Protein AF-A0AAD7Q1U9-F1 (afdb_monomer_lite)

pLDDT: mean 79.54, std 8.1, range [38.34, 87.81]

Structure (mmCIF, N/CA/C/O backbone):
data_AF-A0AAD7Q1U9-F1
#
_entry.id   AF-A0AAD7Q1U9-F1
#
loop_
_atom_site.group_PDB
_atom_site.id
_atom_site.type_symbol
_atom_site.label_atom_id
_atom_site.label_alt_id
_atom_site.label_comp_id
_atom_site.label_asym_id
_atom_site.label_entity_id
_atom_site.label_seq_id
_atom_site.pdbx_PDB_ins_code
_atom_site.Cartn_x
_atom_site.Cartn_y
_atom_site.Cartn_z
_atom_site.occupancy
_atom_site.B_iso_or_equiv
_atom_site.auth_seq_id
_atom_site.auth_comp_id
_atom_site.auth_asym_id
_atom_site.auth_atom_id
_atom_site.pdbx_PDB_model_num
ATOM 1 N N . MET A 1 1 ? 8.732 -24.884 -22.564 1.00 64.25 1 MET A N 1
ATOM 2 C CA . MET A 1 1 ? 9.106 -23.725 -23.400 1.00 64.25 1 MET A CA 1
ATOM 3 C C . MET A 1 1 ? 10.616 -23.606 -23.600 1.00 64.25 1 MET A C 1
ATOM 5 O O . MET A 1 1 ? 11.002 -23.143 -24.655 1.00 64.25 1 MET A O 1
ATOM 9 N N . PHE A 1 2 ? 11.469 -24.109 -22.695 1.00 71.56 2 PHE A N 1
ATOM 10 C CA . PHE A 1 2 ? 12.925 -24.103 -22.901 1.00 71.56 2 PHE A CA 1
ATOM 11 C C . PHE A 1 2 ? 13.522 -25.464 -22.507 1.00 71.56 2 PHE A C 1
ATOM 13 O O . PHE A 1 2 ? 13.389 -25.871 -21.358 1.00 71.56 2 PHE A O 1
ATOM 20 N N . LYS A 1 3 ? 14.099 -26.204 -23.468 1.00 76.62 3 LYS A N 1
ATOM 21 C CA . LYS A 1 3 ? 14.786 -27.499 -23.234 1.00 76.62 3 LYS A CA 1
ATOM 22 C C . LYS A 1 3 ? 16.318 -27.401 -23.344 1.00 76.62 3 LYS A C 1
ATOM 24 O O . LYS A 1 3 ? 16.996 -28.290 -22.848 1.00 76.62 3 LYS A O 1
ATOM 29 N N . LYS A 1 4 ? 16.851 -26.360 -23.998 1.00 82.44 4 LYS A N 1
ATOM 30 C CA . LYS A 1 4 ? 18.291 -26.129 -24.228 1.00 82.44 4 LYS A CA 1
ATOM 31 C C . LYS A 1 4 ? 18.629 -24.626 -24.256 1.00 82.44 4 LYS A C 1
ATOM 33 O O . LYS A 1 4 ? 19.231 -24.160 -25.209 1.00 82.44 4 LYS A O 1
ATOM 38 N N . PHE A 1 5 ? 18.187 -23.870 -23.253 1.00 85.12 5 PHE A N 1
ATOM 39 C CA . PHE A 1 5 ? 18.526 -22.446 -23.165 1.00 85.12 5 PHE A CA 1
ATOM 40 C C . PHE A 1 5 ? 19.986 -22.282 -22.711 1.00 85.12 5 PHE A C 1
ATOM 42 O O . PHE A 1 5 ? 20.346 -22.813 -21.658 1.00 85.12 5 PHE A O 1
ATOM 49 N N . SER A 1 6 ? 20.810 -21.598 -23.513 1.00 83.00 6 SER A N 1
ATOM 50 C CA . SER A 1 6 ? 22.215 -21.252 -23.217 1.00 83.00 6 SER A CA 1
ATOM 51 C C . SER A 1 6 ? 22.380 -19.734 -23.147 1.00 83.00 6 SER A C 1
ATOM 53 O O . SER A 1 6 ? 21.609 -18.997 -23.759 1.00 83.00 6 SER A O 1
ATOM 55 N N . SER A 1 7 ? 23.409 -19.254 -22.446 1.00 79.88 7 SER A N 1
ATOM 56 C CA . SER A 1 7 ? 23.737 -17.823 -22.347 1.00 79.88 7 SER A CA 1
ATOM 57 C C . SER A 1 7 ? 23.967 -17.161 -23.712 1.00 79.88 7 SER A C 1
ATOM 59 O O . SER A 1 7 ? 23.735 -15.964 -23.850 1.00 79.88 7 SER A O 1
ATOM 61 N N . ASP A 1 8 ? 24.358 -17.940 -24.725 1.00 83.94 8 ASP A N 1
ATOM 62 C CA . ASP A 1 8 ? 24.568 -17.472 -26.103 1.00 83.94 8 ASP A CA 1
ATOM 63 C C . ASP A 1 8 ? 23.263 -17.030 -26.794 1.00 83.94 8 ASP A C 1
ATOM 65 O O . ASP A 1 8 ? 23.297 -16.310 -27.789 1.00 83.94 8 ASP A O 1
ATOM 69 N N . GLU A 1 9 ? 22.101 -17.432 -26.265 1.00 84.31 9 GLU A N 1
ATOM 70 C CA . GLU A 1 9 ? 20.782 -17.033 -26.775 1.00 84.31 9 GLU A CA 1
ATOM 71 C C . GLU A 1 9 ? 20.305 -15.678 -26.203 1.00 84.31 9 GLU A C 1
ATOM 73 O O . GLU A 1 9 ? 19.235 -15.185 -26.574 1.00 84.31 9 GLU A O 1
ATOM 78 N N . VAL A 1 10 ? 21.081 -15.046 -25.310 1.00 85.56 10 VAL A N 1
ATOM 79 C CA . VAL A 1 10 ? 20.763 -13.731 -24.730 1.00 85.56 10 VAL A CA 1
ATOM 80 C C . VAL A 1 10 ? 21.293 -12.619 -25.636 1.00 85.56 10 VAL A C 1
ATOM 82 O O . VAL A 1 10 ? 22.479 -12.309 -25.644 1.00 85.56 10 VAL A O 1
ATOM 85 N N . SER A 1 11 ? 20.395 -11.971 -26.380 1.00 86.56 11 SER A N 1
ATOM 86 C CA . SER A 1 11 ? 20.761 -10.892 -27.310 1.00 86.56 11 SER A CA 1
ATOM 87 C C . SER A 1 11 ? 21.179 -9.590 -26.619 1.00 86.56 11 SER A C 1
ATOM 89 O O . SER A 1 11 ? 22.047 -8.879 -27.121 1.00 86.56 11 SER A O 1
ATOM 91 N N . ALA A 1 12 ? 20.558 -9.252 -25.487 1.00 84.62 12 ALA A N 1
ATOM 92 C CA . ALA A 1 12 ? 20.882 -8.064 -24.706 1.00 84.62 12 ALA A CA 1
ATOM 93 C C . ALA A 1 12 ? 20.336 -8.171 -23.278 1.00 84.62 12 ALA A C 1
ATOM 95 O O . ALA A 1 12 ? 19.267 -8.738 -23.043 1.00 84.62 12 ALA A O 1
ATOM 96 N N . GLN A 1 13 ? 21.030 -7.536 -22.336 1.00 83.06 13 GLN A N 1
ATOM 97 C CA . GLN A 1 13 ? 20.557 -7.337 -20.971 1.00 83.06 13 GLN A CA 1
ATOM 98 C C . GLN A 1 13 ? 20.510 -5.838 -20.675 1.00 83.06 13 GLN A C 1
ATOM 100 O O . GLN A 1 13 ? 21.539 -5.197 -20.485 1.00 83.06 13 GLN A O 1
ATOM 105 N N . ASN A 1 14 ? 19.302 -5.279 -20.624 1.00 87.00 14 ASN A N 1
ATOM 106 C CA . ASN A 1 14 ? 19.096 -3.861 -20.345 1.00 87.00 14 ASN A CA 1
ATOM 107 C C . ASN A 1 14 ? 18.545 -3.665 -18.932 1.00 87.00 14 ASN A C 1
ATOM 109 O O . ASN A 1 14 ? 17.620 -4.363 -18.513 1.00 87.00 14 ASN A O 1
ATOM 113 N N . GLN A 1 15 ? 19.074 -2.672 -18.212 1.00 84.75 15 GLN A N 1
ATOM 114 C CA . GLN A 1 15 ? 18.516 -2.264 -16.926 1.00 84.75 15 GLN A CA 1
ATOM 115 C C . GLN A 1 15 ? 17.222 -1.477 -17.143 1.00 84.75 15 GLN A C 1
ATOM 117 O O . GLN A 1 15 ? 17.187 -0.454 -17.833 1.00 84.75 15 GLN A O 1
ATOM 122 N N . VAL A 1 16 ? 16.140 -1.958 -16.539 1.00 87.75 16 VAL A N 1
ATOM 123 C CA . VAL A 1 16 ? 14.867 -1.240 -16.529 1.00 87.75 16 VAL A CA 1
ATOM 124 C C . VAL A 1 16 ? 14.961 -0.024 -15.614 1.00 87.75 16 VAL A C 1
ATOM 126 O O . VAL A 1 16 ? 15.440 -0.101 -14.487 1.00 87.75 16 VAL A O 1
ATOM 129 N N . LYS A 1 17 ? 14.465 1.119 -16.096 1.00 87.81 17 LYS A N 1
ATOM 130 C CA . LYS A 1 17 ? 14.317 2.323 -15.271 1.00 87.81 17 LYS A CA 1
ATOM 131 C C . LYS A 1 17 ? 13.274 2.085 -14.174 1.00 87.81 17 LYS A C 1
ATOM 133 O O . LYS A 1 17 ? 12.307 1.350 -14.386 1.00 87.81 17 LYS A O 1
ATOM 138 N N . ALA A 1 18 ? 13.400 2.796 -13.054 1.00 82.31 18 ALA A N 1
ATOM 139 C CA . ALA A 1 18 ? 12.513 2.654 -11.894 1.00 82.31 18 ALA A CA 1
ATOM 140 C C . ALA A 1 18 ? 11.012 2.772 -12.238 1.00 82.31 18 ALA A C 1
ATOM 142 O O . ALA A 1 18 ? 10.194 2.018 -11.722 1.00 82.31 18 ALA A O 1
ATOM 143 N N . SER A 1 19 ? 10.622 3.666 -13.156 1.00 82.81 19 SER A N 1
ATOM 144 C CA . SER A 1 19 ? 9.219 3.808 -13.582 1.00 82.81 19 SER A CA 1
ATOM 145 C C . SER A 1 19 ? 8.675 2.572 -14.307 1.00 82.81 19 SER A C 1
ATOM 147 O O . SER A 1 19 ? 7.507 2.218 -14.142 1.00 82.81 19 SER A O 1
ATOM 149 N N . VAL A 1 20 ? 9.522 1.893 -15.084 1.00 87.31 20 VAL A N 1
ATOM 150 C CA . VAL A 1 20 ? 9.170 0.661 -15.801 1.00 87.31 20 VAL A CA 1
ATOM 151 C C . VAL A 1 20 ? 9.068 -0.496 -14.813 1.00 87.31 20 VAL A C 1
ATOM 153 O O . VAL A 1 20 ? 8.087 -1.233 -14.845 1.00 87.31 20 VAL A O 1
ATOM 156 N N . GLN A 1 21 ? 10.015 -0.596 -13.877 1.00 84.12 21 GLN A N 1
ATOM 157 C CA . GLN A 1 21 ? 9.966 -1.577 -12.792 1.00 84.12 21 GLN A CA 1
ATOM 158 C C . GLN A 1 21 ? 8.682 -1.439 -11.961 1.00 84.12 21 GLN A C 1
ATOM 160 O O . GLN A 1 21 ? 8.009 -2.437 -11.712 1.00 84.12 21 GLN A O 1
ATOM 165 N N . ARG A 1 22 ? 8.288 -0.205 -11.614 1.00 83.44 22 ARG A N 1
ATOM 166 C CA . ARG A 1 22 ? 7.035 0.076 -10.893 1.00 83.44 22 ARG A CA 1
ATOM 167 C C . ARG A 1 22 ? 5.805 -0.414 -11.661 1.00 83.44 22 ARG A C 1
ATOM 169 O O . ARG A 1 22 ? 4.955 -1.075 -11.074 1.00 83.44 22 ARG A O 1
ATOM 176 N N . ARG A 1 23 ? 5.725 -0.162 -12.974 1.00 83.94 23 ARG A N 1
ATOM 177 C CA . ARG A 1 23 ? 4.610 -0.651 -13.812 1.00 83.94 23 ARG A CA 1
ATOM 178 C C . ARG A 1 23 ? 4.566 -2.178 -13.900 1.00 83.94 23 ARG A C 1
ATOM 180 O O . ARG A 1 23 ? 3.479 -2.747 -13.881 1.00 83.94 23 ARG A O 1
ATOM 187 N N . ILE A 1 24 ? 5.723 -2.835 -13.988 1.00 86.44 24 ILE A N 1
ATOM 188 C CA . ILE A 1 24 ? 5.816 -4.304 -14.018 1.00 86.44 24 ILE A CA 1
ATOM 189 C C . ILE A 1 24 ? 5.365 -4.899 -12.678 1.00 86.44 24 ILE A C 1
ATOM 191 O O . ILE A 1 24 ? 4.588 -5.846 -12.654 1.00 86.44 24 ILE A O 1
ATOM 195 N N . GLN A 1 25 ? 5.793 -4.321 -11.555 1.00 81.44 25 GLN A N 1
ATOM 196 C CA . GLN A 1 25 ? 5.346 -4.763 -10.232 1.00 81.44 25 GLN A CA 1
ATOM 197 C C . GLN A 1 25 ? 3.832 -4.590 -10.062 1.00 81.44 25 GLN A C 1
ATOM 199 O O . GLN A 1 25 ? 3.162 -5.507 -9.592 1.00 81.44 25 GLN A O 1
ATOM 204 N N . GLN A 1 26 ? 3.275 -3.464 -10.520 1.00 79.62 26 GLN A N 1
ATOM 205 C CA . GLN A 1 26 ? 1.829 -3.234 -10.518 1.00 79.62 26 GLN A CA 1
ATOM 206 C C . GLN A 1 26 ? 1.070 -4.269 -11.360 1.00 79.62 26 GLN A C 1
ATOM 208 O O . GLN A 1 26 ? 0.036 -4.764 -10.920 1.00 79.62 26 GLN A O 1
ATOM 213 N N . SER A 1 27 ? 1.564 -4.626 -12.550 1.00 81.69 27 SER A N 1
ATOM 214 C CA . SER A 1 27 ? 0.875 -5.603 -13.402 1.00 81.69 27 SER A CA 1
ATOM 215 C C . SER A 1 27 ? 0.915 -7.019 -12.821 1.00 81.69 27 SER A C 1
ATOM 217 O O . SER A 1 27 ? -0.084 -7.736 -12.891 1.00 81.69 27 SER A O 1
ATOM 219 N N . ILE A 1 28 ? 2.035 -7.406 -12.204 1.00 82.38 28 ILE A N 1
ATOM 220 C CA . ILE A 1 28 ? 2.178 -8.693 -11.510 1.00 82.38 28 ILE A CA 1
ATOM 221 C C . ILE A 1 28 ? 1.220 -8.759 -10.322 1.00 82.38 28 ILE A C 1
ATOM 223 O O . ILE A 1 28 ? 0.504 -9.742 -10.169 1.00 82.38 28 ILE A O 1
ATOM 227 N N . ALA A 1 29 ? 1.147 -7.694 -9.533 1.00 77.06 29 ALA A N 1
ATOM 228 C CA . ALA A 1 29 ? 0.292 -7.613 -8.361 1.00 77.06 29 ALA A CA 1
ATOM 229 C C . ALA A 1 29 ? -1.209 -7.729 -8.640 1.00 77.06 29 ALA A C 1
ATOM 231 O O . ALA A 1 29 ? -1.934 -8.333 -7.854 1.00 77.06 29 ALA A O 1
ATOM 232 N N . VAL A 1 30 ? -1.685 -7.147 -9.746 1.00 74.25 30 VAL A N 1
ATOM 233 C CA . VAL A 1 30 ? -3.086 -7.306 -10.173 1.00 74.25 30 VAL A CA 1
ATOM 234 C C . VAL A 1 30 ? -3.382 -8.767 -10.513 1.00 74.25 30 VAL A C 1
ATOM 236 O O . VAL A 1 30 ? -4.491 -9.244 -10.282 1.00 74.25 30 VAL A O 1
ATOM 239 N N . ARG A 1 31 ? -2.396 -9.479 -11.068 1.00 78.31 31 ARG A N 1
ATOM 240 C CA . ARG A 1 31 ? -2.550 -10.864 -11.515 1.00 78.31 31 ARG A CA 1
ATOM 241 C C . ARG A 1 31 ? -2.392 -11.876 -10.382 1.00 78.31 31 ARG A C 1
ATOM 243 O O . ARG A 1 31 ? -3.108 -12.872 -10.373 1.00 78.31 31 ARG A O 1
ATOM 250 N N . ASP A 1 32 ? -1.476 -11.623 -9.455 1.00 80.06 32 ASP A N 1
ATOM 251 C CA . ASP A 1 32 ? -1.263 -12.425 -8.254 1.00 80.06 32 ASP A CA 1
ATOM 252 C C . ASP A 1 32 ? -1.138 -11.515 -7.016 1.00 80.06 32 ASP A C 1
ATOM 254 O O . ASP A 1 32 ? -0.052 -11.020 -6.684 1.00 80.06 32 ASP A O 1
ATOM 258 N N . PRO A 1 33 ? -2.258 -11.294 -6.306 1.00 68.88 33 PRO A N 1
ATOM 259 C CA . PRO A 1 33 ? -2.306 -10.412 -5.144 1.00 68.88 33 PRO A CA 1
ATOM 260 C C . PRO A 1 33 ? -1.501 -10.906 -3.937 1.00 68.88 33 PRO A C 1
ATOM 262 O O . PRO A 1 33 ? -1.359 -10.166 -2.962 1.00 68.88 33 PRO A O 1
ATOM 265 N N . ASN A 1 34 ? -1.019 -12.152 -3.944 1.00 77.94 34 ASN A N 1
ATOM 266 C CA . ASN A 1 34 ? -0.278 -12.722 -2.817 1.00 77.94 34 ASN A CA 1
ATOM 267 C C . ASN A 1 34 ? 1.223 -12.418 -2.869 1.00 77.94 34 ASN A C 1
ATOM 269 O O . ASN A 1 34 ? 1.914 -12.642 -1.880 1.00 77.94 34 ASN A O 1
ATOM 273 N N . ILE A 1 35 ? 1.716 -11.874 -3.983 1.00 80.12 35 ILE A N 1
ATOM 274 C CA . ILE A 1 35 ? 3.133 -11.527 -4.157 1.00 80.12 35 ILE A CA 1
ATOM 275 C C . ILE A 1 35 ? 3.501 -10.221 -3.429 1.00 80.12 35 ILE A C 1
ATOM 277 O O . ILE A 1 35 ? 4.669 -10.005 -3.111 1.00 80.12 35 ILE A O 1
ATOM 281 N N . MET A 1 36 ? 2.530 -9.346 -3.138 1.00 77.44 36 MET A N 1
ATOM 282 C CA . MET A 1 36 ? 2.782 -8.063 -2.470 1.00 77.44 36 MET A CA 1
ATOM 283 C C . MET A 1 36 ? 2.353 -8.045 -1.006 1.00 77.44 36 MET A C 1
ATOM 285 O O . MET A 1 36 ? 1.393 -8.702 -0.600 1.00 77.44 36 MET A O 1
ATOM 289 N N . LYS A 1 37 ? 3.037 -7.198 -0.230 1.00 82.75 37 LYS A N 1
ATOM 290 C CA . LYS A 1 37 ? 2.647 -6.849 1.136 1.00 82.75 37 LYS A CA 1
ATOM 291 C C . LYS A 1 37 ? 1.292 -6.138 1.123 1.00 82.75 37 LYS A C 1
ATOM 293 O O . LYS A 1 37 ? 1.033 -5.277 0.276 1.00 82.75 37 LYS A O 1
ATOM 298 N N . LYS A 1 38 ? 0.423 -6.528 2.052 1.00 83.25 38 LYS A N 1
ATOM 299 C CA . LYS A 1 38 ? -0.969 -6.081 2.123 1.00 83.25 38 LYS A CA 1
ATOM 300 C C . LYS A 1 38 ? -1.138 -5.104 3.279 1.00 83.25 38 LYS A C 1
ATOM 302 O O . LYS A 1 38 ? -0.709 -5.399 4.388 1.00 83.25 38 LYS A O 1
ATOM 307 N N . LEU A 1 39 ? -1.784 -3.972 3.020 1.00 85.06 39 LEU A N 1
ATOM 308 C CA . LEU A 1 39 ? -2.187 -3.001 4.037 1.00 85.06 39 LEU A CA 1
ATOM 309 C C . LEU A 1 39 ? -3.709 -2.872 4.044 1.00 85.06 39 LEU A C 1
ATOM 311 O O . LEU A 1 39 ? -4.340 -2.833 2.984 1.00 85.06 39 LEU A O 1
ATOM 315 N N . GLN A 1 40 ? -4.302 -2.784 5.228 1.00 85.44 40 GLN A N 1
ATOM 316 C CA . GLN A 1 40 ? -5.743 -2.618 5.387 1.00 85.44 40 GLN A CA 1
ATOM 317 C C . GLN A 1 40 ? -6.063 -1.193 5.825 1.00 85.44 40 GLN A C 1
ATOM 319 O O . GLN A 1 40 ? -5.439 -0.663 6.742 1.00 85.44 40 GLN A O 1
ATOM 324 N N . VAL A 1 41 ? -7.058 -0.597 5.173 1.00 83.44 41 VAL A N 1
ATOM 325 C CA . VAL A 1 41 ? -7.598 0.718 5.525 1.00 83.44 41 VAL A CA 1
ATOM 326 C C . VAL A 1 41 ? -8.921 0.586 6.265 1.00 83.44 41 VAL A C 1
ATOM 328 O O . VAL A 1 41 ? -9.672 -0.367 6.046 1.00 83.44 41 VAL A O 1
ATOM 331 N N . ASP A 1 42 ? -9.228 1.574 7.099 1.00 84.88 42 ASP A N 1
ATOM 332 C CA . ASP A 1 42 ? -10.517 1.660 7.782 1.00 84.88 42 ASP A CA 1
ATOM 333 C C . ASP A 1 42 ? -11.699 1.803 6.812 1.00 84.88 42 ASP A C 1
ATOM 335 O O . ASP A 1 42 ? -11.582 2.370 5.718 1.00 84.88 42 ASP A O 1
ATOM 339 N N . ARG A 1 43 ? -12.889 1.387 7.258 1.00 81.06 43 ARG A N 1
ATOM 340 C CA . ARG A 1 43 ? -14.145 1.542 6.509 1.00 81.06 43 ARG A CA 1
ATOM 341 C C . ARG A 1 43 ? -14.421 2.993 6.115 1.00 81.06 43 ARG A C 1
ATOM 343 O O . ARG A 1 43 ? -14.892 3.235 5.004 1.00 81.06 43 ARG A O 1
ATOM 350 N N . GLY A 1 44 ? -14.109 3.957 6.983 1.00 81.75 44 GLY A N 1
ATOM 351 C CA . GLY A 1 44 ? -14.304 5.381 6.690 1.00 81.75 44 GLY A CA 1
ATOM 352 C C . GLY A 1 44 ? -13.419 5.902 5.550 1.00 81.75 44 GLY A C 1
ATOM 353 O O . GLY A 1 44 ? -13.800 6.850 4.856 1.00 81.75 44 GLY A O 1
ATOM 354 N N . ALA A 1 45 ? -12.269 5.259 5.323 1.00 82.94 45 ALA A N 1
ATOM 355 C CA . ALA A 1 45 ? -11.288 5.651 4.316 1.00 82.94 45 ALA A CA 1
ATOM 356 C C . ALA A 1 45 ? -11.616 5.111 2.913 1.00 82.94 45 ALA A C 1
ATOM 358 O O . ALA A 1 45 ? -11.250 5.741 1.921 1.00 82.94 45 ALA A O 1
ATOM 359 N N . ILE A 1 46 ? -12.357 4.000 2.812 1.00 83.75 46 ILE A N 1
ATOM 360 C CA . ILE A 1 46 ? -12.679 3.299 1.551 1.00 83.75 46 ILE A CA 1
ATOM 361 C C . ILE A 1 46 ? -13.201 4.246 0.460 1.00 83.75 46 ILE A C 1
ATOM 363 O O . ILE A 1 46 ? -12.716 4.221 -0.672 1.00 83.75 46 ILE A O 1
ATOM 367 N N . LYS A 1 47 ? -14.152 5.125 0.801 1.00 84.50 47 LYS A N 1
ATOM 368 C CA . LYS A 1 47 ? -14.748 6.076 -0.155 1.00 84.50 47 LYS A CA 1
ATOM 369 C C . LYS A 1 47 ? -13.726 7.054 -0.743 1.00 84.50 47 LYS A C 1
ATOM 371 O O . LYS A 1 47 ? -13.840 7.440 -1.900 1.00 84.50 47 LYS A O 1
ATOM 376 N N . PHE A 1 48 ? -12.723 7.438 0.044 1.00 84.75 48 PHE A N 1
ATOM 377 C CA . PHE A 1 48 ? -11.679 8.367 -0.378 1.00 84.75 48 PHE A CA 1
ATOM 378 C C . PHE A 1 48 ? -10.628 7.666 -1.239 1.00 84.75 48 PHE A C 1
ATOM 380 O O . PHE A 1 48 ? -10.167 8.244 -2.219 1.00 84.75 48 PHE A O 1
ATOM 387 N N . VAL A 1 49 ? -10.313 6.402 -0.935 1.00 83.31 49 VAL A N 1
ATOM 388 C CA . VAL A 1 49 ? -9.422 5.575 -1.766 1.00 83.31 49 VAL A CA 1
ATOM 389 C C . VAL A 1 49 ? -10.011 5.372 -3.159 1.00 83.31 49 VAL A C 1
ATOM 391 O O . VAL A 1 49 ? -9.314 5.567 -4.151 1.00 83.31 49 VAL A O 1
ATOM 394 N N . LEU A 1 50 ? -11.309 5.061 -3.247 1.00 82.00 50 LEU A N 1
ATOM 395 C CA . LEU A 1 50 ? -12.016 4.943 -4.529 1.00 82.00 50 LEU A CA 1
ATOM 396 C C . LEU A 1 50 ? -12.073 6.263 -5.306 1.00 82.00 50 LEU A C 1
ATOM 398 O O . LEU A 1 50 ? -12.062 6.251 -6.532 1.00 82.00 50 LEU A O 1
ATOM 402 N N . ALA A 1 51 ? -12.085 7.397 -4.604 1.00 84.62 51 ALA A N 1
ATOM 403 C CA . ALA A 1 51 ? -11.986 8.721 -5.211 1.00 84.62 51 ALA A CA 1
ATOM 404 C C . ALA A 1 51 ? -10.553 9.082 -5.664 1.00 84.62 51 ALA A C 1
ATOM 406 O O . ALA A 1 51 ? -10.330 10.187 -6.155 1.00 84.62 51 ALA A O 1
ATOM 407 N N . GLY A 1 52 ? -9.577 8.181 -5.495 1.00 81.19 52 GLY A N 1
ATOM 408 C CA . GLY A 1 52 ? -8.177 8.405 -5.862 1.00 81.19 52 GLY A CA 1
ATOM 409 C C . GLY A 1 52 ? -7.401 9.270 -4.866 1.00 81.19 52 GLY A C 1
ATOM 410 O O . GLY A 1 52 ? -6.324 9.767 -5.198 1.00 81.19 52 GLY A O 1
ATOM 411 N N . ALA A 1 53 ? -7.926 9.478 -3.656 1.00 84.75 53 ALA A N 1
ATOM 412 C CA . ALA A 1 53 ? -7.226 10.231 -2.626 1.00 84.75 53 ALA A CA 1
ATOM 413 C C . ALA A 1 53 ? -6.047 9.426 -2.057 1.00 84.75 53 ALA A C 1
ATOM 415 O O . ALA A 1 53 ? -6.106 8.203 -1.910 1.00 84.75 53 ALA A O 1
ATOM 416 N N . ASN A 1 54 ? -4.982 10.131 -1.674 1.00 82.38 54 ASN A N 1
ATOM 417 C CA . ASN A 1 54 ? -3.885 9.519 -0.933 1.00 82.38 54 ASN A CA 1
ATOM 418 C C . ASN A 1 54 ? -4.365 9.087 0.457 1.00 82.38 54 ASN A C 1
ATOM 420 O O . ASN A 1 54 ? -5.124 9.800 1.115 1.00 82.38 54 ASN A O 1
ATOM 424 N N . ILE A 1 55 ? -3.875 7.943 0.926 1.00 8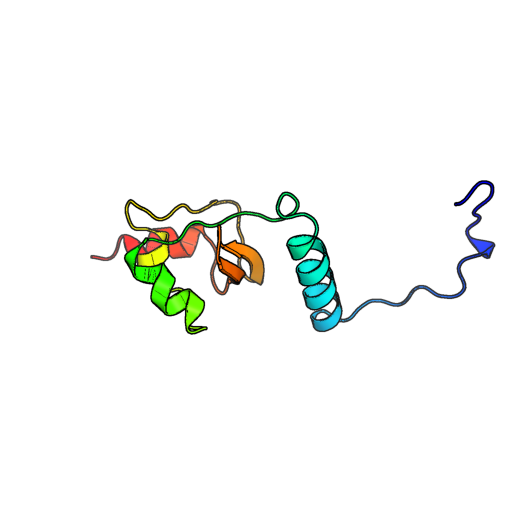0.62 55 ILE A N 1
ATOM 425 C CA . ILE A 1 55 ? -4.206 7.432 2.255 1.00 80.62 55 ILE A CA 1
ATOM 426 C C . ILE A 1 55 ? -3.273 8.058 3.283 1.00 80.62 55 ILE A C 1
ATOM 42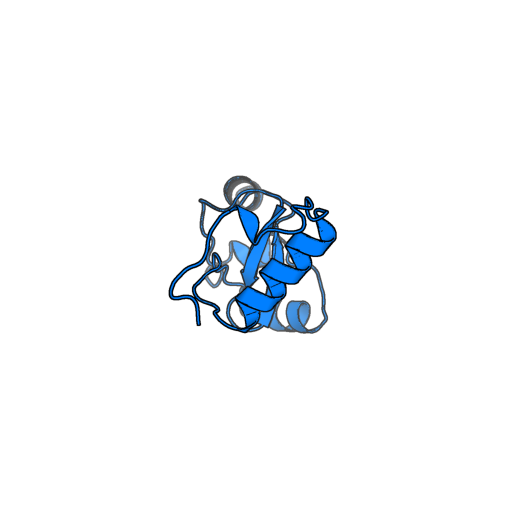8 O O . ILE A 1 55 ? -2.053 8.050 3.126 1.00 80.62 55 ILE A O 1
ATOM 432 N N . VAL A 1 56 ? -3.872 8.600 4.337 1.00 82.38 56 VAL A N 1
ATOM 433 C CA . VAL A 1 56 ? -3.184 9.253 5.453 1.00 82.38 56 VAL A CA 1
ATOM 434 C C . VAL A 1 56 ? -3.121 8.335 6.673 1.00 82.38 56 VAL A C 1
ATOM 436 O O . VAL A 1 56 ? -3.952 7.438 6.823 1.00 82.38 56 VAL A O 1
ATOM 439 N N . CYS A 1 57 ? -2.151 8.583 7.558 1.00 75.31 57 CYS A N 1
ATOM 440 C CA . CYS A 1 57 ? -1.812 7.724 8.699 1.00 75.31 57 CYS A CA 1
ATOM 441 C C . CYS A 1 57 ? -3.017 7.285 9.560 1.00 75.31 57 CYS A C 1
ATOM 443 O O . CYS A 1 57 ? -3.119 6.087 9.820 1.00 75.31 57 CYS A O 1
ATOM 445 N N . PRO A 1 58 ? -3.983 8.157 9.929 1.00 77.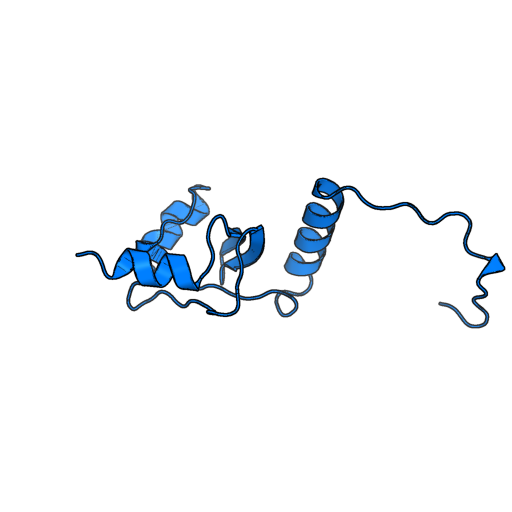88 58 PRO A N 1
ATOM 446 C CA . PRO A 1 58 ? -5.123 7.739 10.754 1.00 77.88 58 PRO A CA 1
ATOM 447 C C . PRO A 1 58 ? -5.992 6.647 10.116 1.00 77.88 58 PRO A C 1
ATOM 449 O O . PRO A 1 58 ? -6.522 5.787 10.814 1.00 77.88 58 PRO A O 1
ATOM 452 N N . GLY A 1 59 ? -6.106 6.631 8.782 1.00 76.50 59 GLY A N 1
ATOM 453 C CA . GLY A 1 59 ? -6.878 5.612 8.059 1.00 76.50 59 GLY A CA 1
ATOM 454 C C . GLY A 1 59 ? -6.227 4.226 8.056 1.00 76.50 59 GLY A C 1
ATOM 455 O O . GLY A 1 59 ? -6.866 3.255 7.658 1.00 76.50 59 GLY A O 1
ATOM 456 N N . LEU A 1 60 ? -4.968 4.144 8.487 1.00 76.25 60 LEU A N 1
ATOM 457 C CA . LEU A 1 60 ? -4.135 2.947 8.517 1.00 76.25 60 LEU A CA 1
ATOM 458 C C . LEU A 1 60 ? -3.880 2.440 9.946 1.00 76.25 60 LEU A C 1
ATOM 460 O O . LEU A 1 60 ? -3.667 1.247 10.136 1.00 76.25 60 LEU A O 1
ATOM 464 N N . THR A 1 61 ? -3.918 3.330 10.941 1.00 79.31 61 THR A N 1
ATOM 465 C CA . THR A 1 61 ? -3.638 3.021 12.357 1.00 79.31 61 THR A CA 1
ATOM 466 C C . THR A 1 61 ? -4.889 2.941 13.234 1.00 79.31 61 THR A C 1
ATOM 468 O O . THR A 1 61 ? -4.794 2.628 14.418 1.00 79.31 61 THR A O 1
ATOM 471 N N . SER A 1 62 ? -6.067 3.221 12.672 1.00 79.94 62 SER A N 1
ATOM 472 C CA . SER A 1 62 ? -7.366 2.996 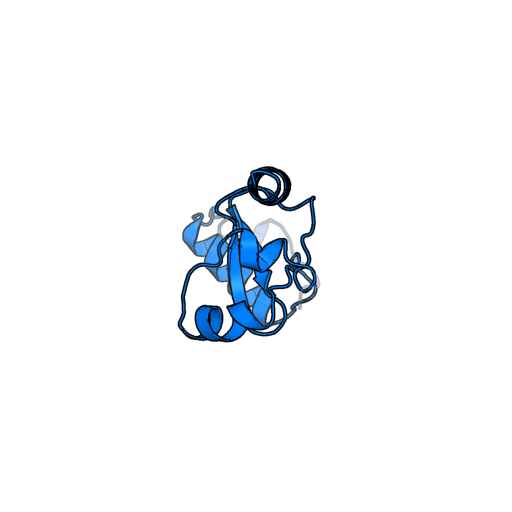13.322 1.00 79.94 62 SER A CA 1
ATOM 473 C C . SER A 1 62 ? -7.605 1.515 13.687 1.00 79.94 62 SER A C 1
ATOM 475 O O . SER A 1 62 ? -6.958 0.642 13.109 1.00 79.94 62 SER A O 1
ATOM 477 N N . PRO A 1 63 ? -8.594 1.193 14.547 1.00 78.38 63 PRO A N 1
ATOM 478 C CA . PRO A 1 63 ? -8.916 -0.192 14.917 1.00 78.38 63 PRO A CA 1
ATOM 479 C C . PRO A 1 63 ? -9.260 -1.114 13.736 1.00 78.38 63 PRO A C 1
ATOM 481 O O . PRO A 1 63 ? -9.111 -2.328 13.845 1.00 78.38 63 PRO A O 1
ATOM 484 N N . GLY A 1 64 ? -9.750 -0.555 12.622 1.00 76.88 64 GLY A N 1
ATOM 485 C CA . GLY A 1 64 ? -10.046 -1.291 11.389 1.00 76.88 64 GLY A CA 1
ATOM 486 C C . GLY A 1 64 ? -8.893 -1.328 10.380 1.00 76.88 64 GLY A C 1
ATOM 487 O O . GLY A 1 64 ? -9.006 -2.021 9.364 1.00 76.88 64 GLY A O 1
ATOM 488 N N . GLY A 1 65 ? -7.811 -0.592 10.639 1.00 81.00 65 GLY A N 1
ATOM 489 C CA . GLY A 1 65 ? -6.599 -0.567 9.829 1.00 81.00 65 GLY A CA 1
ATOM 490 C C . GLY A 1 65 ? -5.600 -1.636 10.269 1.00 81.00 65 GLY A C 1
ATOM 491 O O . GLY A 1 65 ? -5.512 -1.984 11.445 1.00 81.00 65 GLY A O 1
ATOM 492 N N . ALA A 1 66 ? -4.843 -2.172 9.315 1.00 82.06 66 ALA A N 1
ATOM 493 C CA . ALA A 1 66 ? -3.795 -3.151 9.585 1.00 82.06 66 ALA A CA 1
ATOM 494 C C . ALA A 1 66 ? -2.540 -2.788 8.798 1.00 82.06 66 ALA A C 1
ATOM 496 O O . ALA A 1 66 ? -2.587 -2.602 7.576 1.00 82.06 66 ALA A O 1
ATOM 497 N N . LEU A 1 67 ? -1.422 -2.706 9.518 1.00 80.38 67 LEU A N 1
ATOM 498 C CA . LEU A 1 67 ? -0.109 -2.388 8.978 1.00 80.38 67 LEU A CA 1
ATOM 499 C C . LEU A 1 67 ? 0.844 -3.562 9.150 1.00 80.38 67 LEU A C 1
ATOM 501 O O . LEU A 1 67 ? 0.939 -4.131 10.234 1.00 80.38 67 LEU A O 1
ATOM 505 N N . ASP A 1 68 ? 1.587 -3.863 8.091 1.00 81.31 68 ASP A N 1
ATOM 506 C CA . ASP A 1 68 ? 2.762 -4.723 8.163 1.00 81.31 68 ASP A CA 1
ATOM 507 C C . ASP A 1 68 ? 3.989 -3.841 8.460 1.00 81.31 68 ASP A C 1
ATOM 509 O O . ASP A 1 68 ? 4.334 -2.955 7.675 1.00 81.31 68 ASP A O 1
ATOM 513 N N . GLU A 1 69 ? 4.616 -4.041 9.621 1.00 76.50 69 GLU A N 1
ATOM 514 C CA . GLU A 1 69 ? 5.738 -3.223 10.111 1.00 76.50 69 GLU A CA 1
ATOM 515 C C . GLU A 1 69 ? 7.046 -3.440 9.337 1.00 76.50 69 GLU A C 1
ATOM 517 O O . GLU A 1 69 ? 7.991 -2.662 9.496 1.00 76.50 69 GLU A O 1
ATOM 522 N N . GLU A 1 70 ? 7.102 -4.464 8.485 1.00 80.31 70 GLU A N 1
ATOM 523 C CA . GLU A 1 70 ? 8.246 -4.748 7.613 1.00 80.31 70 GLU A CA 1
ATOM 524 C C . GLU A 1 70 ? 8.254 -3.889 6.341 1.00 80.31 70 GLU A C 1
ATOM 526 O O . GLU A 1 70 ? 9.167 -3.989 5.521 1.00 80.31 70 GLU A O 1
ATOM 531 N N . VAL A 1 71 ? 7.230 -3.055 6.140 1.00 82.88 71 VAL A N 1
ATOM 532 C CA . VAL A 1 71 ? 7.114 -2.224 4.942 1.00 82.88 71 VAL A CA 1
ATOM 533 C C . VAL A 1 71 ? 7.919 -0.933 5.095 1.00 82.88 71 VAL A C 1
ATOM 535 O O . VAL A 1 71 ? 7.594 -0.050 5.894 1.00 82.88 71 VAL A O 1
ATOM 538 N N . GLU A 1 72 ? 8.941 -0.799 4.255 1.00 82.88 72 GLU A N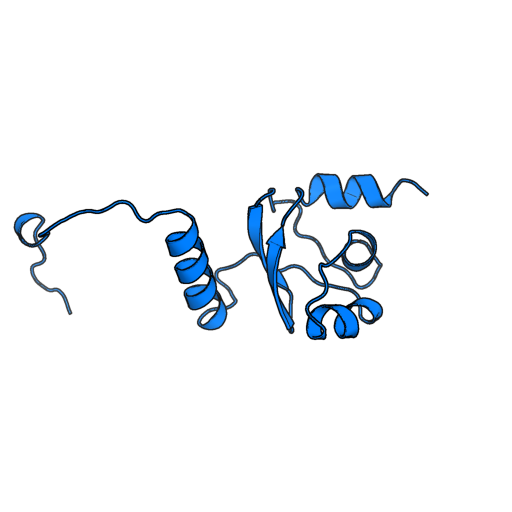 1
ATOM 539 C CA . GLU A 1 72 ? 9.770 0.400 4.134 1.00 82.88 72 GLU A CA 1
ATOM 540 C C . GLU A 1 72 ? 9.124 1.463 3.227 1.00 82.88 72 GLU A C 1
ATOM 542 O O . GLU A 1 72 ? 8.150 1.204 2.508 1.00 82.88 72 GLU A O 1
ATOM 547 N N . ALA A 1 73 ? 9.667 2.682 3.245 1.00 81.81 73 ALA A N 1
ATOM 548 C CA . ALA A 1 73 ? 9.243 3.741 2.330 1.00 81.81 73 ALA A CA 1
ATOM 549 C C . ALA A 1 73 ? 9.496 3.361 0.855 1.00 81.81 73 ALA A C 1
ATOM 551 O O . ALA A 1 73 ? 10.400 2.594 0.540 1.00 81.81 73 ALA A O 1
ATOM 552 N N . GLU A 1 74 ? 8.678 3.904 -0.047 1.00 81.50 74 GLU A N 1
ATOM 553 C CA . GLU A 1 74 ? 8.669 3.633 -1.493 1.00 81.50 74 GLU A CA 1
ATOM 554 C C . GLU A 1 74 ? 8.384 2.176 -1.893 1.00 81.50 74 GLU A C 1
ATOM 556 O O . GLU A 1 74 ? 8.569 1.792 -3.053 1.00 81.50 74 GLU A O 1
ATOM 561 N N . THR A 1 75 ? 7.866 1.373 -0.967 1.00 80.38 75 THR A N 1
ATOM 562 C CA . THR A 1 75 ? 7.525 -0.025 -1.229 1.00 80.38 75 THR A CA 1
ATOM 563 C C . THR A 1 75 ? 6.142 -0.112 -1.881 1.00 80.38 75 THR A C 1
ATOM 565 O O . THR A 1 75 ? 5.203 0.552 -1.423 1.00 80.38 75 THR A O 1
ATOM 568 N N . PRO A 1 76 ? 5.973 -0.911 -2.953 1.00 80.56 76 PRO A N 1
ATOM 569 C CA . PRO A 1 76 ? 4.656 -1.191 -3.505 1.00 80.56 76 PRO A CA 1
ATOM 570 C C . PRO A 1 76 ? 3.843 -2.028 -2.517 1.00 80.56 76 PRO A C 1
ATOM 572 O O . PRO A 1 76 ? 4.293 -3.069 -2.034 1.00 80.56 76 PRO A O 1
ATOM 575 N N . VAL A 1 77 ? 2.624 -1.583 -2.243 1.00 83.94 77 VAL A N 1
ATOM 576 C CA . VAL A 1 77 ? 1.707 -2.248 -1.319 1.00 83.94 77 VAL A CA 1
ATOM 577 C C . VAL A 1 77 ? 0.343 -2.4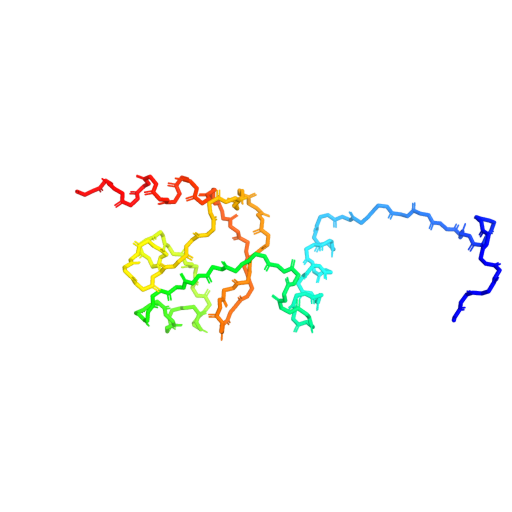27 -1.960 1.00 83.94 77 VAL A C 1
ATOM 579 O O . VAL A 1 77 ? -0.160 -1.559 -2.683 1.00 83.94 77 VAL A O 1
ATOM 582 N N . ALA A 1 78 ? -0.261 -3.578 -1.689 1.00 83.25 78 ALA A N 1
ATOM 583 C CA . ALA A 1 78 ? -1.639 -3.851 -2.049 1.00 83.25 78 ALA A CA 1
ATOM 584 C C . ALA A 1 78 ? -2.539 -3.373 -0.915 1.00 83.25 78 ALA A C 1
ATOM 586 O O . ALA A 1 78 ? -2.374 -3.776 0.236 1.00 83.25 78 ALA A O 1
ATOM 587 N N . ILE A 1 79 ? -3.510 -2.533 -1.238 1.00 83.44 79 ILE A N 1
ATOM 588 C CA . ILE A 1 79 ? -4.497 -2.069 -0.274 1.00 83.44 79 ILE A CA 1
ATOM 589 C C . ILE A 1 79 ? -5.700 -2.970 -0.423 1.00 83.44 79 ILE A C 1
ATOM 591 O O . ILE A 1 79 ? -6.330 -3.002 -1.487 1.00 83.44 79 ILE A O 1
ATOM 595 N N . ILE A 1 80 ? -5.944 -3.763 0.620 1.00 72.00 80 ILE A N 1
ATOM 596 C CA . ILE A 1 80 ? -6.879 -4.882 0.556 1.00 72.00 80 ILE A CA 1
ATOM 597 C C . ILE A 1 80 ? -8.231 -4.357 0.050 1.00 72.00 80 ILE A C 1
ATOM 599 O O . ILE A 1 80 ? -8.799 -3.421 0.609 1.00 72.00 80 ILE A O 1
ATOM 603 N N . ALA A 1 81 ? -8.690 -4.976 -1.042 1.00 55.66 81 ALA A N 1
ATOM 604 C CA . ALA A 1 81 ? -9.946 -4.763 -1.762 1.00 55.66 81 ALA A CA 1
ATOM 605 C C . ALA A 1 81 ? -10.078 -3.561 -2.723 1.00 55.66 81 ALA A C 1
ATOM 607 O O . ALA A 1 81 ? -11.111 -3.506 -3.390 1.00 55.66 81 ALA A O 1
ATOM 608 N N . LEU A 1 82 ? -9.132 -2.611 -2.840 1.00 66.12 82 LEU A N 1
ATOM 609 C CA . LEU A 1 82 ? -9.467 -1.342 -3.533 1.00 66.12 82 LEU A CA 1
ATOM 610 C C . LEU A 1 82 ? -8.369 -0.678 -4.381 1.00 66.12 82 LEU A C 1
ATOM 612 O O . LEU A 1 82 ? -8.715 -0.023 -5.363 1.00 66.12 82 LEU A O 1
ATOM 616 N N . ALA A 1 83 ? -7.078 -0.800 -4.046 1.00 72.25 83 ALA A N 1
ATOM 617 C CA . ALA A 1 83 ? -6.033 -0.051 -4.760 1.00 72.25 83 ALA A CA 1
ATOM 618 C C . ALA A 1 83 ? -4.626 -0.658 -4.629 1.00 72.25 83 ALA A C 1
ATOM 620 O O . ALA A 1 83 ? -4.323 -1.368 -3.675 1.00 72.25 83 ALA A O 1
ATOM 621 N N . ILE A 1 84 ? -3.741 -0.320 -5.572 1.00 80.12 84 ILE A N 1
ATOM 622 C CA . ILE A 1 84 ? -2.291 -0.537 -5.459 1.00 80.12 84 ILE A CA 1
ATOM 623 C C . ILE A 1 84 ? -1.628 0.830 -5.313 1.00 80.12 84 ILE A C 1
ATOM 625 O O . ILE A 1 84 ? -1.891 1.733 -6.108 1.00 80.12 84 ILE A O 1
ATOM 629 N N . GLY A 1 85 ? -0.760 0.973 -4.315 1.00 80.50 85 GLY A N 1
ATOM 630 C CA . GLY A 1 85 ? -0.079 2.229 -4.015 1.00 80.50 85 GLY A CA 1
ATOM 631 C C . GLY A 1 85 ? 1.384 2.028 -3.641 1.00 80.50 85 GLY A C 1
ATOM 632 O O . GLY A 1 85 ? 1.853 0.905 -3.480 1.00 80.50 85 GLY A O 1
ATOM 633 N N . PHE A 1 86 ? 2.098 3.141 -3.497 1.00 81.44 86 PHE A N 1
ATOM 634 C CA . PHE A 1 86 ? 3.450 3.172 -2.944 1.00 81.44 86 PHE A CA 1
ATOM 635 C C . PHE A 1 86 ? 3.418 3.903 -1.608 1.00 81.44 86 PHE A C 1
ATOM 637 O O . PHE A 1 86 ? 2.789 4.961 -1.493 1.00 81.44 86 PHE A O 1
ATOM 644 N N . THR A 1 87 ? 4.099 3.359 -0.604 1.00 81.69 87 THR A N 1
ATOM 645 C CA . THR A 1 87 ? 4.242 4.028 0.690 1.00 81.69 87 THR A CA 1
ATOM 646 C C . THR A 1 87 ? 5.142 5.256 0.547 1.00 81.69 87 THR A C 1
ATOM 648 O O . THR A 1 87 ? 6.223 5.186 -0.026 1.00 81.69 87 THR A O 1
ATOM 651 N N . LYS A 1 88 ? 4.718 6.417 1.061 1.00 83.81 88 LYS A N 1
ATOM 652 C CA . LYS A 1 88 ? 5.592 7.607 1.137 1.00 83.81 88 LYS A CA 1
ATOM 653 C C . LYS A 1 88 ? 6.435 7.662 2.413 1.00 83.81 88 LYS A C 1
ATOM 655 O O . LYS A 1 88 ? 7.362 8.457 2.489 1.00 83.81 88 LYS A O 1
ATOM 660 N N . MET A 1 89 ? 6.097 6.849 3.408 1.00 82.19 89 MET A N 1
ATOM 661 C CA . MET A 1 89 ? 6.759 6.758 4.711 1.00 82.19 89 MET A CA 1
ATOM 662 C C . MET A 1 89 ? 6.813 5.288 5.137 1.00 82.19 89 MET A C 1
ATOM 664 O O . MET A 1 89 ? 5.996 4.494 4.666 1.00 82.19 89 MET A O 1
ATOM 668 N N . SER A 1 90 ? 7.759 4.925 6.006 1.00 85.81 90 SER A N 1
ATOM 669 C CA . SER A 1 90 ? 7.855 3.560 6.537 1.00 85.81 90 SER A CA 1
ATOM 670 C C . SER A 1 90 ? 6.654 3.231 7.433 1.00 85.81 90 SER A C 1
ATOM 672 O O . SER A 1 90 ? 6.077 4.117 8.074 1.00 85.81 90 SER A O 1
ATOM 674 N N . ALA A 1 91 ? 6.281 1.953 7.527 1.00 82.81 91 ALA A N 1
ATOM 675 C CA . ALA A 1 91 ? 5.188 1.515 8.398 1.00 82.81 91 ALA A CA 1
ATOM 676 C C . ALA A 1 91 ? 5.445 1.850 9.879 1.00 82.81 91 ALA A C 1
ATOM 678 O O . ALA A 1 91 ? 4.527 2.236 10.608 1.00 82.81 91 ALA A O 1
ATOM 679 N N . LYS A 1 92 ? 6.710 1.782 10.312 1.00 84.56 92 LYS A N 1
ATOM 680 C CA . LYS A 1 92 ? 7.134 2.148 11.672 1.00 84.56 92 LYS A CA 1
ATOM 681 C C . LYS A 1 92 ? 6.897 3.627 11.956 1.00 84.56 92 LYS A C 1
ATOM 683 O O . LYS A 1 92 ? 6.422 3.972 13.038 1.00 84.56 92 LYS A O 1
ATOM 688 N N . ASP A 1 93 ? 7.199 4.493 10.993 1.00 82.50 93 ASP A N 1
ATOM 689 C CA . ASP A 1 93 ? 7.009 5.935 11.151 1.00 82.50 93 ASP A CA 1
ATOM 690 C C . ASP A 1 93 ? 5.526 6.310 11.123 1.00 82.50 93 ASP A C 1
ATOM 692 O O . ASP A 1 93 ? 5.092 7.107 11.954 1.00 82.50 93 ASP A O 1
ATOM 696 N N . ILE A 1 94 ? 4.728 5.664 10.263 1.00 81.38 94 ILE A N 1
ATOM 697 C CA . ILE A 1 94 ? 3.265 5.833 10.217 1.00 81.38 94 ILE A CA 1
ATOM 698 C C . ILE A 1 94 ? 2.640 5.524 11.587 1.00 81.38 94 ILE A C 1
ATOM 700 O O . ILE A 1 94 ? 1.836 6.312 12.089 1.00 81.38 94 ILE A O 1
ATOM 704 N N . LYS A 1 95 ? 3.054 4.421 12.224 1.00 77.69 95 LYS A N 1
ATOM 705 C CA . LYS A 1 95 ? 2.561 4.008 13.548 1.00 77.69 95 LYS A CA 1
ATOM 706 C C . LYS A 1 95 ? 3.009 4.948 14.673 1.00 77.69 95 LYS A C 1
ATOM 708 O O . LYS A 1 95 ? 2.233 5.249 15.575 1.00 77.69 95 LYS A O 1
ATOM 713 N N . LYS A 1 96 ? 4.248 5.448 14.628 1.00 79.94 96 LYS A N 1
ATOM 714 C CA . LYS A 1 96 ? 4.756 6.418 15.619 1.00 79.94 96 LYS A CA 1
ATOM 715 C C . LYS A 1 96 ? 4.052 7.769 15.526 1.00 79.94 96 LYS A C 1
ATOM 717 O O . LYS A 1 96 ? 3.843 8.430 16.543 1.00 79.94 96 LYS A O 1
ATOM 722 N N . GLN A 1 97 ? 3.710 8.201 14.316 1.00 72.00 97 GLN A N 1
ATOM 723 C CA . GLN A 1 97 ? 3.067 9.495 14.103 1.00 72.00 97 GLN A CA 1
ATOM 724 C C . GLN A 1 97 ? 1.610 9.500 14.584 1.00 72.00 97 GLN A C 1
ATOM 726 O O . GLN A 1 97 ? 1.135 10.544 15.015 1.00 72.00 97 GLN A O 1
ATOM 731 N N . SER A 1 98 ? 0.931 8.345 14.592 1.00 58.84 98 SER A N 1
ATOM 732 C CA . SER A 1 98 ? -0.440 8.231 15.109 1.00 58.84 98 SER A CA 1
ATOM 733 C C . SER A 1 98 ? -0.561 8.260 16.635 1.00 58.84 98 SER A C 1
ATOM 735 O O . SER A 1 98 ? -1.656 8.456 17.135 1.00 58.84 98 SER A O 1
ATOM 737 N N . THR A 1 99 ? 0.530 8.059 17.384 1.00 53.78 99 THR A N 1
ATOM 738 C CA . THR A 1 99 ? 0.543 8.151 18.862 1.00 53.78 99 THR A CA 1
ATOM 739 C C . THR A 1 99 ? 0.768 9.570 19.397 1.00 53.78 99 THR A C 1
ATOM 741 O O . THR A 1 99 ? 0.895 9.749 20.604 1.00 53.78 99 THR A O 1
ATOM 744 N N . LYS A 1 100 ? 0.855 10.584 18.526 1.00 44.38 100 LYS A N 1
ATOM 745 C CA . LYS A 1 100 ? 0.858 11.998 18.928 1.00 44.38 100 LYS A CA 1
ATOM 746 C C . LYS A 1 100 ? -0.567 12.561 18.881 1.00 44.38 100 LYS A C 1
ATOM 748 O O . LYS A 1 100 ? -0.866 13.366 18.007 1.00 44.38 100 LYS A O 1
ATOM 753 N N . GLU A 1 101 ? -1.399 12.136 19.819 1.00 38.34 101 GLU A N 1
ATOM 754 C CA . GLU A 1 101 ? -2.563 12.875 20.336 1.00 38.34 101 GLU A CA 1
ATOM 755 C C . GLU A 1 101 ? -2.681 12.599 21.835 1.00 38.34 101 GLU A C 1
ATOM 757 O O . GLU A 1 101 ? -2.487 11.424 22.227 1.00 38.34 101 GLU A O 1
#

Secondary structure (DSSP, 8-state):
--SS--GGG-----PPPHHHHHHHHHHHHHH-TTSSEEEB--HHHHHHHHTTPPPPTHHHHSTT-B--TT--TT-EEEETTTEEEE-SS-HHHHHHHTT--

Organism: Quillaja saponaria (NCBI:txid32244)

Radius of gyration: 17.81 Å; chains: 1; bounding box: 39×40×48 Å

Foldseek 3Di:
DDDDDDPVPDPDDDDDDPVVVVVVVVVVCVVPVVVFAEKEFDPVCQVVVQVVHDDALCRQQPPRIDDDQPAAFQGWYHYPPGDIDGHNGGSVVSNVVVPPD

Sequence (101 aa):
MFKKFSSDEVSAQNQVKASVQRRIQQSIAVRDPNIMKKLQVDRGAIKFVLAGANIVCPGLTSPGGALDEEVEAETPVAIIALAIGFTKMSAKDIKKQSTKE

InterPro domains:
  IPR002478 PUA domain [PF01472] (37-96)
  IPR004521 Uncharacterised domain CHP00451 [TIGR00451] (36-97)
  IPR015947 PUA-like superfamily [SSF88697] (36-96)
  IPR016437 MCT-1/Tma20 [PTHR22798] (31-97)
  IPR036974 PUA domain superfamily [G3DSA:2.30.130.10] (35-101)